Protein AF-Q5KS07-F1 (afdb_monomer_lite)

Organism: Homo sapiens (NCBI:txid9606)

Secondary structure (DSSP, 8-state):
-PPPPP---TTHHHHHHHHHHHHHHHT-S--EEEEETTEEEEE-HHHH-

GO terms:
  GO:0005654 nucleoplasm (C, IDA)

Radius of gyration: 16.46 Å; chains: 1; bounding box: 25×15×58 Å

Foldseek 3Di:
DPDDDDDDDPCVVVVVVVVQVVCQVVLHPQPDWDCDPNDIGGHHPVVVD

InterPro domains:
  IPR000210 BTB/POZ domain [PF00651] (20-49)
  IPR000210 BTB/POZ domain [PS50097] (30-49)
  IPR011333 SKP1/BTB/POZ domain superfamily [G3DSA:3.30.710.10] (4-49)
  IPR011333 SKP1/BTB/POZ domain superfamily [SSF54695] (4-49)
  IPR050457 Zinc finger and BTB domain-containing [PTHR46105] (4-49)

Structure (mmCIF, N/CA/C/O backbone):
data_AF-Q5KS07-F1
#
_entry.id   AF-Q5KS07-F1
#
loop_
_atom_site.group_PDB
_atom_site.id
_atom_site.type_symbol
_atom_site.label_atom_id
_atom_site.label_alt_id
_atom_site.label_comp_id
_atom_site.label_asym_id
_atom_site.label_entity_id
_atom_site.label_seq_id
_atom_site.pdbx_PDB_ins_code
_atom_site.Cartn_x
_atom_site.Cartn_y
_atom_site.Cartn_z
_atom_site.occupancy
_atom_site.B_iso_or_equiv
_atom_site.auth_seq_id
_atom_site.auth_comp_id
_atom_site.auth_asym_id
_atom_site.auth_atom_id
_atom_site.pdbx_PDB_model_num
ATOM 1 N N . MET A 1 1 ? 9.595 3.447 -40.740 1.00 57.62 1 MET A N 1
ATOM 2 C CA . MET A 1 1 ? 8.830 2.936 -39.586 1.00 57.62 1 MET A CA 1
ATOM 3 C C . MET A 1 1 ? 9.831 2.744 -38.470 1.00 57.62 1 MET A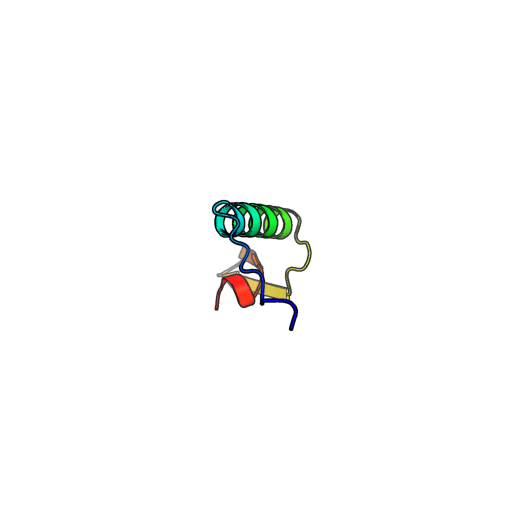 C 1
ATOM 5 O O . MET A 1 1 ? 10.651 1.842 -38.576 1.00 57.62 1 MET A O 1
ATOM 9 N N . GLU A 1 2 ? 9.861 3.652 -37.496 1.00 71.31 2 GLU A N 1
ATOM 10 C CA . GLU A 1 2 ? 10.692 3.463 -36.304 1.00 71.31 2 GLU A CA 1
ATOM 11 C C . GLU A 1 2 ? 10.200 2.205 -35.581 1.00 71.31 2 GLU A C 1
ATOM 13 O O . GLU A 1 2 ? 9.004 2.051 -35.331 1.00 71.31 2 GLU A O 1
ATOM 18 N N . GLY A 1 3 ? 11.104 1.249 -35.369 1.00 76.81 3 GLY A N 1
ATOM 19 C CA . GLY A 1 3 ? 10.776 -0.021 -34.734 1.00 76.81 3 GLY A CA 1
ATOM 20 C C . GLY A 1 3 ? 10.435 0.188 -33.263 1.00 76.81 3 GLY A C 1
ATOM 21 O O . GLY A 1 3 ? 11.081 0.979 -32.578 1.00 76.81 3 GLY A O 1
ATOM 22 N N . LEU A 1 4 ? 9.425 -0.532 -32.776 1.00 82.81 4 LEU A N 1
ATOM 23 C CA . LEU A 1 4 ? 9.054 -0.523 -31.365 1.00 82.81 4 LEU A CA 1
ATOM 24 C C . LEU A 1 4 ? 10.239 -1.033 -30.527 1.00 82.81 4 LEU A C 1
ATOM 26 O O . LEU A 1 4 ? 10.664 -2.179 -30.687 1.00 82.81 4 LEU A O 1
ATOM 30 N N . LEU A 1 5 ? 10.780 -0.191 -29.646 1.00 87.12 5 LEU A N 1
ATOM 31 C CA . LEU A 1 5 ? 11.892 -0.568 -28.778 1.00 87.12 5 LEU A CA 1
ATOM 32 C C . LEU A 1 5 ? 11.352 -1.207 -27.495 1.00 87.12 5 LEU A C 1
ATOM 34 O O . LEU A 1 5 ? 10.598 -0.583 -26.750 1.00 87.12 5 LEU A O 1
ATOM 38 N N . HIS A 1 6 ? 11.739 -2.454 -27.234 1.00 90.12 6 HIS A N 1
ATOM 39 C CA . HIS A 1 6 ? 11.400 -3.143 -25.993 1.00 90.12 6 HIS A CA 1
ATOM 40 C C . HIS A 1 6 ? 12.497 -2.908 -24.948 1.00 90.12 6 HIS A C 1
ATOM 42 O O . HIS A 1 6 ? 13.657 -3.250 -25.176 1.00 90.12 6 HIS A O 1
ATOM 48 N N . TYR A 1 7 ? 12.131 -2.328 -23.804 1.00 93.50 7 TYR A N 1
ATOM 49 C CA . TYR A 1 7 ? 13.027 -2.086 -22.674 1.00 93.50 7 TYR A CA 1
ATOM 50 C C . TYR A 1 7 ? 12.583 -2.903 -21.461 1.00 93.50 7 TYR A C 1
ATOM 52 O O . TYR A 1 7 ? 11.407 -2.905 -21.104 1.00 93.50 7 TYR A O 1
ATOM 60 N N . ILE A 1 8 ? 13.539 -3.562 -20.805 1.00 96.06 8 ILE A N 1
ATOM 61 C CA . ILE A 1 8 ? 13.312 -4.346 -19.590 1.00 96.06 8 ILE A CA 1
ATOM 62 C C . ILE A 1 8 ? 14.301 -3.881 -18.524 1.00 96.06 8 ILE A C 1
ATOM 64 O O . ILE A 1 8 ? 15.508 -3.863 -18.761 1.00 96.06 8 ILE A O 1
ATOM 68 N N . ASN A 1 9 ? 13.796 -3.566 -17.331 1.00 97.12 9 ASN A N 1
ATOM 69 C CA . ASN A 1 9 ? 14.613 -3.372 -16.137 1.00 97.12 9 ASN A CA 1
ATOM 70 C C . ASN A 1 9 ? 14.391 -4.551 -15.170 1.00 97.12 9 ASN A C 1
ATOM 72 O O . ASN A 1 9 ? 13.338 -4.603 -14.528 1.00 97.12 9 ASN A O 1
ATOM 76 N N . PRO A 1 10 ? 15.369 -5.464 -15.013 1.00 97.44 10 PRO A N 1
ATOM 77 C CA . PRO A 1 10 ? 15.242 -6.623 -14.126 1.00 97.44 10 PRO A CA 1
ATOM 78 C C . PRO A 1 10 ? 14.971 -6.271 -12.656 1.00 97.44 10 PRO A C 1
ATOM 80 O O . PRO A 1 10 ? 14.377 -7.066 -11.935 1.00 97.44 10 PRO A O 1
ATOM 83 N N . ALA A 1 11 ? 15.381 -5.082 -12.203 1.00 98.12 11 ALA A N 1
ATOM 84 C CA . ALA A 1 11 ? 15.203 -4.645 -10.821 1.00 98.12 11 ALA A CA 1
ATOM 85 C C . ALA A 1 11 ? 13.841 -3.982 -10.556 1.00 98.12 11 ALA A C 1
ATOM 87 O O . ALA A 1 11 ? 13.497 -3.757 -9.397 1.00 98.12 11 ALA A O 1
ATOM 88 N N . HIS A 1 12 ? 13.055 -3.675 -11.598 1.00 98.06 12 HIS A N 1
ATOM 89 C CA . HIS A 1 12 ? 11.864 -2.829 -11.484 1.00 98.06 12 HIS A CA 1
ATOM 90 C C . HIS A 1 12 ? 10.880 -3.313 -10.414 1.00 98.06 12 HIS A C 1
ATOM 92 O O . HIS A 1 12 ? 10.467 -2.523 -9.570 1.00 98.06 12 HIS A O 1
ATOM 98 N N . ALA A 1 13 ? 10.554 -4.608 -10.408 1.00 98.06 13 ALA A N 1
ATOM 99 C CA . ALA A 1 13 ? 9.587 -5.167 -9.466 1.00 98.06 13 ALA A CA 1
ATOM 100 C C . ALA A 1 13 ? 10.045 -5.028 -8.003 1.00 98.06 13 ALA A C 1
ATOM 102 O O . ALA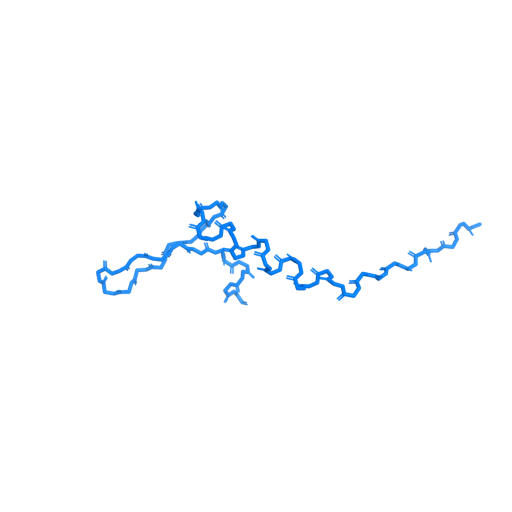 A 1 13 ? 9.267 -4.621 -7.142 1.00 98.06 13 ALA A O 1
ATOM 103 N N . ILE A 1 14 ? 11.320 -5.317 -7.728 1.00 98.38 14 ILE A N 1
ATOM 104 C CA . ILE A 1 14 ? 11.883 -5.243 -6.373 1.00 98.38 14 ILE A CA 1
ATOM 105 C C . ILE A 1 14 ? 11.971 -3.785 -5.917 1.00 98.38 14 ILE A C 1
ATOM 107 O O . ILE A 1 14 ? 11.565 -3.464 -4.801 1.00 98.38 14 ILE A O 1
ATOM 111 N N . SER A 1 15 ? 12.453 -2.889 -6.783 1.00 98.56 15 SER A N 1
ATOM 112 C CA . SER A 1 15 ? 12.536 -1.460 -6.475 1.00 98.56 15 SER A CA 1
ATOM 113 C C . SER A 1 15 ? 11.158 -0.849 -6.221 1.00 98.56 15 SER A C 1
ATOM 115 O O . SER A 1 15 ? 10.997 -0.101 -5.259 1.00 98.56 15 SER A O 1
ATOM 117 N N . LEU A 1 16 ? 10.157 -1.202 -7.035 1.00 98.38 16 LEU A N 1
ATOM 118 C CA . LEU A 1 16 ? 8.782 -0.739 -6.865 1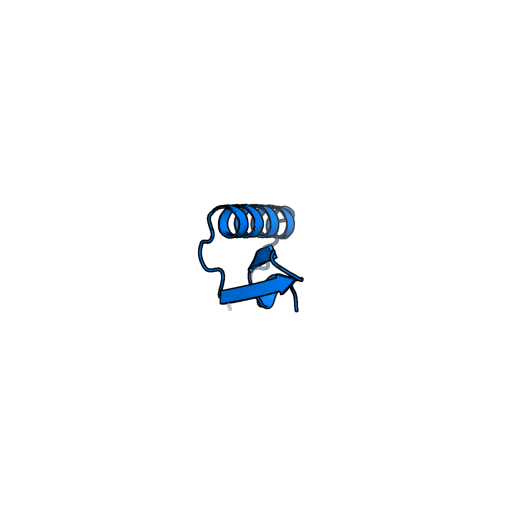.00 98.38 16 LEU A CA 1
ATOM 119 C C . LEU A 1 16 ? 8.203 -1.196 -5.522 1.00 98.38 16 LEU A C 1
ATOM 121 O O . LEU A 1 16 ? 7.674 -0.379 -4.774 1.00 98.38 16 LEU A O 1
ATOM 125 N N . LEU A 1 17 ? 8.344 -2.480 -5.179 1.00 98.44 17 LEU A N 1
ATOM 126 C CA . LEU A 1 17 ? 7.811 -3.009 -3.923 1.00 98.44 17 LEU A CA 1
ATOM 127 C C . LEU A 1 17 ? 8.519 -2.413 -2.695 1.00 98.44 17 LEU A C 1
ATOM 129 O O . LEU A 1 17 ? 7.869 -2.135 -1.687 1.00 98.44 17 LEU A O 1
ATOM 133 N N . SER A 1 18 ? 9.831 -2.170 -2.787 1.00 98.69 18 SER A N 1
ATOM 134 C CA . SER A 1 18 ? 10.591 -1.490 -1.733 1.00 98.69 18 SER A CA 1
ATOM 135 C C . SER A 1 18 ? 10.074 -0.069 -1.501 1.00 98.69 18 SER A C 1
ATOM 137 O O . SER A 1 18 ? 9.800 0.299 -0.359 1.00 98.69 18 SER A O 1
ATOM 139 N N . ALA A 1 19 ? 9.870 0.703 -2.574 1.00 98.69 19 ALA A N 1
ATOM 140 C CA . ALA A 1 19 ? 9.331 2.059 -2.490 1.00 98.69 19 ALA A CA 1
ATOM 141 C C . ALA A 1 19 ? 7.913 2.081 -1.889 1.00 98.69 19 ALA A C 1
ATOM 143 O O . ALA A 1 19 ? 7.659 2.830 -0.948 1.00 98.69 19 ALA A O 1
ATOM 144 N N . LEU A 1 20 ? 7.014 1.203 -2.351 1.00 98.69 20 LEU A N 1
ATOM 145 C CA . LEU A 1 20 ? 5.647 1.104 -1.817 1.00 98.69 20 LEU A CA 1
ATOM 146 C C . LEU A 1 20 ? 5.638 0.731 -0.327 1.00 98.69 20 LEU A C 1
ATOM 148 O O . LEU A 1 20 ? 4.835 1.243 0.454 1.00 98.69 20 LEU A O 1
ATOM 152 N N . ASN A 1 21 ? 6.560 -0.128 0.108 1.00 98.62 21 ASN A N 1
ATOM 153 C CA . ASN A 1 21 ? 6.688 -0.465 1.519 1.00 98.62 21 ASN A CA 1
ATOM 154 C C . ASN A 1 21 ? 7.172 0.727 2.365 1.00 98.62 21 ASN A C 1
ATOM 156 O O . ASN A 1 21 ? 6.661 0.940 3.466 1.00 98.62 21 ASN A O 1
ATOM 160 N N . GLU A 1 22 ? 8.116 1.526 1.864 1.00 98.81 22 GLU A N 1
ATOM 161 C CA . GLU A 1 22 ? 8.533 2.765 2.530 1.00 98.81 22 GLU A CA 1
ATOM 162 C C . GLU A 1 22 ? 7.388 3.776 2.638 1.00 98.81 22 GLU A C 1
ATOM 164 O O . GLU A 1 22 ? 7.193 4.373 3.700 1.00 98.81 22 GLU A O 1
ATOM 169 N N . GLU A 1 23 ? 6.609 3.950 1.570 1.00 98.75 23 GLU A N 1
ATOM 170 C CA . GLU A 1 23 ? 5.420 4.805 1.575 1.00 98.75 23 GLU A CA 1
ATOM 171 C C . GLU A 1 23 ? 4.399 4.321 2.610 1.00 98.75 23 GLU A C 1
ATOM 173 O O . GLU A 1 23 ? 3.908 5.122 3.407 1.00 98.75 23 GLU A O 1
ATOM 178 N N . ARG A 1 24 ? 4.155 3.004 2.690 1.00 98.75 24 ARG A N 1
ATOM 179 C CA . ARG A 1 24 ? 3.255 2.397 3.684 1.00 98.75 24 ARG A CA 1
ATOM 180 C C . ARG A 1 24 ? 3.700 2.706 5.110 1.00 98.75 24 ARG A C 1
ATOM 182 O O . ARG A 1 24 ? 2.876 3.090 5.940 1.00 98.75 24 ARG A O 1
ATOM 189 N N . LEU A 1 25 ? 4.996 2.559 5.393 1.00 98.56 25 LEU A N 1
ATOM 190 C CA . LEU A 1 25 ? 5.582 2.851 6.705 1.00 98.56 25 LEU A CA 1
ATOM 191 C C . LEU A 1 25 ? 5.488 4.342 7.063 1.00 98.56 25 LEU A C 1
ATOM 193 O O . LEU A 1 25 ? 5.263 4.674 8.225 1.00 98.56 25 LEU A O 1
ATOM 197 N N . LYS A 1 26 ? 5.602 5.236 6.074 1.00 98.44 26 LYS A N 1
ATOM 198 C CA . LYS A 1 26 ? 5.413 6.690 6.238 1.00 98.44 26 LYS A CA 1
ATOM 199 C C . LYS A 1 26 ? 3.935 7.111 6.223 1.00 98.44 26 LYS A C 1
ATOM 201 O O . LYS A 1 26 ? 3.632 8.277 6.464 1.00 98.44 26 LYS A O 1
ATOM 206 N N . GLY A 1 27 ? 3.011 6.192 5.930 1.00 98.00 27 GLY A N 1
ATOM 207 C CA . GLY A 1 27 ? 1.584 6.475 5.759 1.00 98.00 27 GLY A CA 1
ATOM 208 C C . GLY A 1 27 ? 1.250 7.296 4.508 1.00 98.00 27 GLY A C 1
ATOM 209 O O . GLY A 1 27 ? 0.176 7.896 4.448 1.00 98.00 27 GLY A O 1
ATOM 210 N N . GLN A 1 28 ? 2.158 7.348 3.534 1.00 98.56 28 GLN A N 1
ATOM 211 C CA . GLN A 1 28 ? 2.015 8.097 2.291 1.00 98.56 28 GLN A CA 1
ATOM 212 C C . GLN A 1 28 ? 1.183 7.311 1.286 1.00 98.56 28 GLN A C 1
ATOM 214 O O . GLN A 1 28 ? 1.380 6.111 1.109 1.00 98.56 28 GLN A O 1
ATOM 219 N N . LEU A 1 29 ? 0.242 8.002 0.639 1.00 98.25 29 LEU A N 1
ATOM 220 C CA . LEU A 1 29 ? -0.643 7.446 -0.393 1.00 98.25 29 LEU A CA 1
ATOM 221 C C . LEU A 1 29 ? -1.479 6.228 0.052 1.00 98.25 29 LEU A C 1
ATOM 223 O O . LEU A 1 29 ? -2.198 5.660 -0.763 1.00 98.25 29 LEU A O 1
ATOM 227 N N . CYS A 1 30 ? -1.441 5.850 1.335 1.00 98.56 30 CYS A N 1
ATOM 228 C CA . CYS A 1 30 ? -2.286 4.800 1.884 1.00 98.56 30 CYS A CA 1
ATOM 229 C C . CYS A 1 30 ? -3.756 5.211 1.779 1.00 98.56 30 CYS A C 1
ATOM 231 O O . CYS A 1 30 ? -4.199 6.155 2.439 1.00 98.56 30 CYS A O 1
ATOM 233 N N . ASP A 1 31 ? -4.509 4.471 0.977 1.00 98.62 31 ASP A N 1
ATOM 234 C CA . ASP A 1 31 ? -5.910 4.713 0.640 1.00 98.62 31 ASP A CA 1
ATOM 235 C C . ASP A 1 31 ? -6.870 3.733 1.340 1.00 98.62 31 ASP A C 1
ATOM 237 O O . ASP A 1 31 ? -8.088 3.779 1.132 1.00 98.62 31 ASP A O 1
ATOM 241 N N . VAL A 1 32 ? -6.336 2.855 2.199 1.00 98.50 32 VAL A N 1
ATOM 242 C CA . VAL A 1 32 ? -7.103 1.951 3.059 1.00 98.50 32 VAL A CA 1
ATOM 243 C C . VAL A 1 32 ? -6.544 1.903 4.485 1.00 98.50 32 VAL A C 1
ATOM 245 O O . VAL A 1 32 ? -5.333 1.938 4.717 1.00 98.50 32 VAL A O 1
ATOM 248 N N . LEU A 1 33 ? -7.461 1.818 5.454 1.00 98.38 33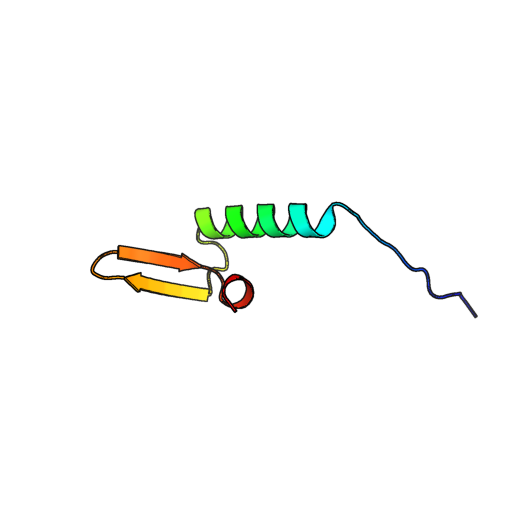 LEU A N 1
ATOM 249 C CA . LEU A 1 33 ? -7.179 1.581 6.866 1.00 98.38 33 LEU A CA 1
ATOM 250 C C . LEU A 1 33 ? -7.858 0.276 7.290 1.00 98.38 33 LEU A C 1
ATOM 252 O O . LEU A 1 33 ? -9.084 0.205 7.338 1.00 98.38 33 LEU A O 1
ATOM 256 N N . LEU A 1 34 ? -7.067 -0.744 7.605 1.00 98.31 34 LEU A N 1
ATOM 257 C CA . LEU A 1 34 ? -7.555 -1.999 8.166 1.00 98.31 34 LEU A CA 1
ATOM 258 C C . LEU A 1 34 ? -7.657 -1.858 9.685 1.00 98.31 34 LEU A C 1
ATOM 260 O O . LEU A 1 34 ? -6.718 -1.386 10.329 1.00 98.31 34 LEU A O 1
ATOM 264 N N . ILE A 1 35 ? -8.785 -2.277 10.250 1.00 98.38 35 ILE A N 1
ATOM 265 C CA . ILE A 1 35 ? -9.007 -2.315 11.697 1.00 98.38 35 ILE A CA 1
ATOM 266 C C . ILE A 1 35 ? -9.128 -3.782 12.101 1.00 98.38 35 ILE A C 1
ATOM 268 O O . ILE A 1 35 ? -10.006 -4.485 11.605 1.00 98.38 35 ILE A O 1
ATOM 272 N N . VAL A 1 36 ? -8.232 -4.243 12.975 1.00 98.12 36 VAL A N 1
ATOM 273 C CA . VAL A 1 36 ? -8.196 -5.628 13.464 1.00 98.12 36 VAL A CA 1
ATOM 274 C C . VAL A 1 36 ? -8.173 -5.590 14.988 1.00 98.12 36 VAL A C 1
ATOM 276 O O . VAL A 1 36 ? -7.150 -5.272 15.596 1.00 98.12 36 VAL A O 1
ATOM 279 N N . GLY A 1 37 ? -9.328 -5.860 15.602 1.00 97.50 37 GLY A N 1
ATOM 280 C CA . GLY A 1 37 ? -9.548 -5.543 17.015 1.00 97.50 37 GLY A CA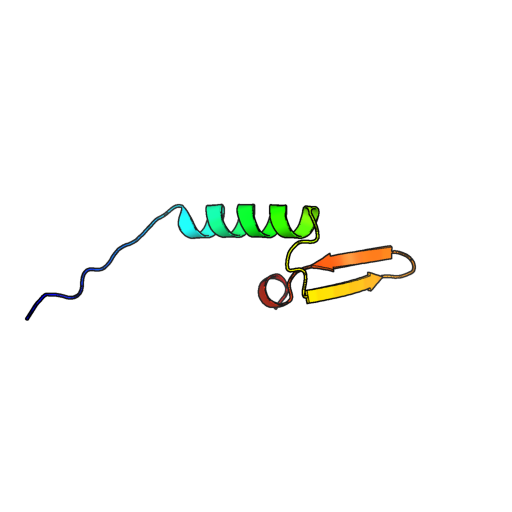 1
ATOM 281 C C . GLY A 1 37 ? -9.352 -4.044 17.252 1.00 97.50 37 GLY A C 1
ATOM 282 O O . GLY A 1 37 ? -9.934 -3.226 16.542 1.00 97.50 37 GLY A O 1
ATOM 283 N N . ASP A 1 38 ? -8.466 -3.695 18.184 1.00 97.56 38 ASP A N 1
ATOM 284 C CA . ASP A 1 38 ? -8.132 -2.300 18.507 1.00 97.56 38 ASP A CA 1
ATOM 285 C C . ASP A 1 38 ? -6.955 -1.738 17.687 1.00 97.56 38 ASP A C 1
ATOM 287 O O . ASP A 1 38 ? -6.572 -0.575 17.842 1.00 97.56 38 ASP A O 1
ATOM 291 N N . GLN A 1 39 ? -6.358 -2.546 16.803 1.00 98.31 39 GLN A N 1
ATOM 292 C CA . GLN A 1 39 ? -5.206 -2.139 16.000 1.00 98.31 39 GLN A CA 1
ATOM 293 C C . GLN A 1 39 ? -5.626 -1.565 14.648 1.00 98.31 39 GLN A C 1
ATOM 295 O O . GLN A 1 39 ? -6.589 -2.014 14.025 1.00 98.31 39 GLN A O 1
ATOM 300 N N . LYS A 1 40 ? -4.864 -0.572 14.179 1.00 98.19 40 LYS A N 1
ATOM 301 C CA . LYS A 1 40 ? -5.105 0.150 12.926 1.00 98.19 40 LYS A CA 1
ATOM 302 C C . LYS A 1 40 ? -3.886 0.043 12.014 1.00 98.19 40 LYS A C 1
ATOM 304 O O . LYS A 1 40 ? -2.791 0.432 12.413 1.00 98.19 40 LYS A O 1
ATOM 309 N N . PHE A 1 41 ? -4.089 -0.400 10.776 1.00 98.38 41 PHE A N 1
ATOM 310 C CA . PHE A 1 41 ? -3.029 -0.578 9.782 1.00 98.38 41 PHE A CA 1
ATOM 311 C C . PHE A 1 41 ? -3.346 0.199 8.509 1.00 98.38 41 PHE A C 1
ATOM 313 O O . PHE A 1 41 ? -4.344 -0.065 7.842 1.00 98.38 41 PHE A O 1
ATOM 320 N N . ARG A 1 42 ? -2.491 1.161 8.157 1.00 98.44 42 ARG A N 1
ATOM 321 C CA . ARG A 1 42 ? -2.561 1.855 6.865 1.00 98.44 42 ARG A CA 1
ATOM 322 C C . ARG A 1 42 ? -1.895 0.998 5.789 1.00 98.44 42 ARG A C 1
ATOM 324 O O . ARG A 1 42 ? -0.815 0.458 6.028 1.00 98.44 42 ARG A O 1
ATOM 331 N N . ALA A 1 43 ? -2.520 0.898 4.623 1.00 98.75 43 ALA A N 1
ATOM 332 C CA . ALA A 1 43 ? -1.997 0.163 3.474 1.00 98.75 43 ALA A CA 1
ATOM 333 C C . ALA A 1 43 ? -2.481 0.780 2.152 1.00 98.75 43 ALA A C 1
ATOM 335 O O . ALA A 1 43 ? -3.256 1.740 2.154 1.00 98.75 43 ALA A O 1
ATOM 336 N N . HIS A 1 44 ? -2.027 0.206 1.038 1.00 98.81 44 HIS A N 1
ATOM 337 C CA . HIS A 1 44 ? -2.465 0.532 -0.318 1.00 98.81 44 HIS A CA 1
ATOM 338 C C . HIS A 1 44 ? -3.367 -0.583 -0.852 1.00 98.81 44 HIS A C 1
ATOM 340 O O . HIS A 1 44 ? -2.992 -1.756 -0.795 1.00 98.81 44 HIS A O 1
ATOM 346 N N . LYS A 1 45 ? -4.545 -0.251 -1.390 1.00 98.31 45 LYS A N 1
ATOM 347 C CA . LYS A 1 45 ? -5.504 -1.253 -1.895 1.00 98.31 45 LYS A CA 1
ATOM 348 C C . LYS A 1 45 ? -4.928 -2.104 -3.019 1.00 98.31 45 LYS A C 1
ATOM 350 O O . LYS A 1 45 ? -5.131 -3.308 -3.027 1.00 98.31 45 LYS A O 1
ATOM 355 N N . ASN A 1 46 ? -4.19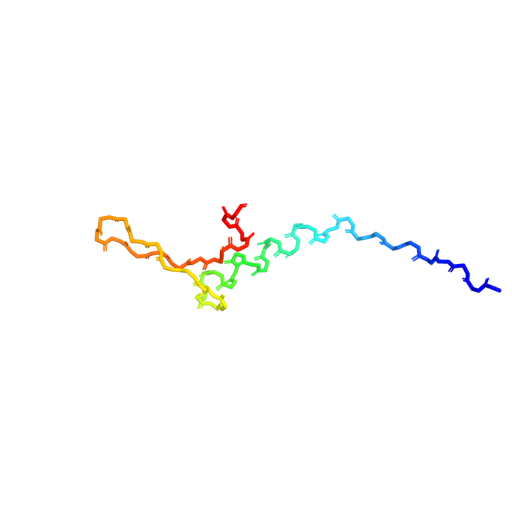6 -1.488 -3.942 1.00 97.06 46 ASN A N 1
ATOM 356 C CA . ASN A 1 46 ? -3.588 -2.169 -5.088 1.00 97.06 46 ASN A CA 1
ATOM 357 C C . ASN A 1 46 ? -2.451 -3.132 -4.707 1.00 97.06 46 ASN A C 1
ATOM 359 O O . ASN A 1 46 ? -2.121 -4.002 -5.501 1.00 97.06 46 ASN A O 1
ATOM 363 N N . VAL A 1 47 ? -1.857 -2.980 -3.520 1.00 98.06 47 VAL A N 1
ATOM 364 C CA . VAL A 1 47 ? -0.854 -3.914 -2.986 1.00 98.06 47 VAL A CA 1
ATOM 365 C C . VAL A 1 47 ? -1.522 -5.095 -2.274 1.00 98.06 47 VAL A C 1
ATOM 367 O O . VAL A 1 47 ? -0.934 -6.168 -2.198 1.00 98.06 47 VAL A O 1
ATOM 370 N N . LEU A 1 48 ? -2.736 -4.906 -1.743 1.00 97.94 48 LEU A N 1
ATOM 371 C CA . LEU A 1 48 ? -3.505 -5.955 -1.062 1.00 97.94 48 LEU A CA 1
ATOM 372 C C . LEU A 1 48 ? -4.406 -6.786 -1.992 1.00 97.94 48 LEU A C 1
ATOM 374 O O . LEU A 1 48 ? -4.826 -7.864 -1.575 1.00 97.94 48 LEU A O 1
ATOM 378 N N . ALA A 1 49 ? -4.770 -6.247 -3.161 1.00 94.25 49 ALA A N 1
ATOM 379 C CA . ALA A 1 49 ? -5.723 -6.840 -4.105 1.00 94.25 49 ALA A CA 1
ATOM 380 C C . ALA A 1 49 ? -5.217 -8.124 -4.779 1.00 94.25 49 ALA A C 1
ATOM 382 O O . ALA A 1 49 ? -3.992 -8.246 -5.002 1.00 94.25 49 ALA A O 1
#

Sequence (49 aa):
MEGLLHYINPAHAISLLSALNEERLKGQLCDVLLIVGDQKFRAHKNVLA

pLDDT: mean 95.53, std 7.76, range [57.62, 98.81]